Protein AF-A0A1Q7YS18-F1 (afdb_monomer_lite)

pLDDT: mean 85.33, std 11.26, range [36.31, 95.0]

Sequence (105 aa):
MPSLAHPETVEVNRSQLRQNQSRVFREARGSKVVAVKGRHPEDEKYVVDKKYFDELLRRLRAAIETLEITADARLFQQILKAGKTVDDDLRRGRLYSFEEAFGQE

Structure (mmCIF, N/CA/C/O backbone):
data_AF-A0A1Q7YS18-F1
#
_entry.id   AF-A0A1Q7YS18-F1
#
loop_
_atom_site.group_PDB
_atom_site.id
_atom_site.type_symbol
_atom_site.label_atom_id
_atom_site.label_alt_id
_atom_site.label_comp_id
_atom_site.label_asym_id
_atom_site.label_entity_id
_atom_site.label_seq_id
_atom_site.pdbx_PDB_ins_code
_atom_site.Cartn_x
_atom_site.Cartn_y
_atom_site.Cartn_z
_atom_site.occupancy
_atom_site.B_iso_or_equiv
_atom_site.auth_seq_id
_atom_site.auth_comp_id
_atom_site.auth_asym_id
_atom_site.auth_atom_id
_atom_site.pdbx_PDB_model_num
ATOM 1 N N . MET A 1 1 ? -13.039 -5.663 -6.647 1.00 36.31 1 MET A N 1
ATOM 2 C CA . MET A 1 1 ? -11.765 -5.386 -5.948 1.00 36.31 1 MET A CA 1
ATOM 3 C C . MET A 1 1 ? -10.637 -5.912 -6.822 1.00 36.31 1 MET A C 1
ATOM 5 O O . MET A 1 1 ? -10.677 -7.103 -7.111 1.00 36.31 1 MET A O 1
ATOM 9 N N . PRO A 1 2 ? -9.695 -5.088 -7.316 1.00 41.38 2 PRO A N 1
ATOM 10 C CA . PRO A 1 2 ? -8.554 -5.626 -8.038 1.00 41.38 2 PRO A CA 1
ATOM 11 C C . PRO A 1 2 ? -7.727 -6.445 -7.050 1.00 41.38 2 PRO A C 1
ATOM 13 O O . PRO A 1 2 ? -7.338 -5.952 -5.991 1.00 41.38 2 PRO A O 1
ATOM 16 N N . SER A 1 3 ? -7.562 -7.720 -7.382 1.00 42.72 3 SER A N 1
ATOM 17 C CA . SER A 1 3 ? -6.784 -8.690 -6.629 1.00 42.72 3 SER A CA 1
ATOM 18 C C . SER A 1 3 ? -5.379 -8.137 -6.381 1.00 42.72 3 SER A C 1
ATOM 20 O O . SER A 1 3 ? -4.632 -7.893 -7.323 1.00 42.72 3 SER A O 1
ATOM 22 N N . LEU A 1 4 ? -5.018 -7.954 -5.110 1.00 52.59 4 LEU A N 1
ATOM 23 C CA . LEU A 1 4 ? -3.641 -7.689 -4.679 1.00 52.59 4 LEU A CA 1
ATOM 24 C C . LEU A 1 4 ? -2.708 -8.881 -4.960 1.00 52.59 4 LEU A C 1
ATOM 26 O O . LEU A 1 4 ? -1.531 -8.800 -4.631 1.00 52.59 4 LEU A O 1
ATOM 30 N N . ALA A 1 5 ? -3.225 -9.995 -5.500 1.00 55.94 5 ALA A N 1
ATOM 31 C CA . ALA A 1 5 ? -2.564 -11.281 -5.373 1.00 55.94 5 ALA A CA 1
ATOM 32 C C . ALA A 1 5 ? -1.203 -11.315 -6.060 1.00 55.94 5 ALA A C 1
ATOM 34 O O . ALA A 1 5 ? -0.268 -11.771 -5.429 1.00 55.94 5 ALA A O 1
ATOM 35 N N . HIS A 1 6 ? -1.044 -10.831 -7.290 1.00 63.38 6 HIS A N 1
ATOM 36 C CA . HIS A 1 6 ? 0.261 -10.868 -7.955 1.00 63.38 6 HIS A CA 1
ATOM 37 C C . HIS A 1 6 ? 0.322 -9.744 -8.992 1.00 63.38 6 HIS A C 1
ATOM 39 O O . HIS A 1 6 ? -0.354 -9.852 -10.019 1.00 63.38 6 HIS A O 1
ATOM 45 N N . PRO A 1 7 ? 1.065 -8.645 -8.754 1.00 77.75 7 PRO A N 1
ATOM 46 C CA . PRO A 1 7 ? 1.296 -7.675 -9.812 1.00 77.75 7 PRO A CA 1
ATOM 47 C C . PRO A 1 7 ? 2.018 -8.361 -10.974 1.00 77.75 7 PRO A C 1
ATOM 49 O O . PRO A 1 7 ? 2.924 -9.174 -10.769 1.00 77.75 7 PRO A O 1
ATOM 52 N N . GLU A 1 8 ? 1.619 -8.032 -12.202 1.00 87.25 8 GLU A N 1
ATOM 53 C CA . GLU A 1 8 ? 2.304 -8.523 -13.395 1.00 87.25 8 GLU A CA 1
ATOM 54 C C . GLU A 1 8 ? 3.758 -8.047 -13.334 1.00 87.25 8 GLU A C 1
ATOM 56 O O . GLU A 1 8 ? 4.029 -6.843 -13.381 1.00 87.25 8 GLU A O 1
ATOM 61 N N . THR A 1 9 ? 4.674 -9.001 -13.163 1.00 90.25 9 THR A N 1
ATOM 62 C CA . THR A 1 9 ? 6.099 -8.725 -13.004 1.00 90.25 9 THR A CA 1
ATOM 63 C C . THR A 1 9 ? 6.838 -9.087 -14.280 1.00 90.25 9 THR A C 1
ATOM 65 O O . THR A 1 9 ? 6.759 -10.220 -14.751 1.00 90.25 9 THR A O 1
ATOM 68 N N . VAL A 1 10 ? 7.571 -8.124 -14.829 1.00 91.38 10 VAL A N 1
ATOM 69 C CA . VAL A 1 10 ? 8.454 -8.327 -15.978 1.00 91.38 10 VAL A CA 1
ATOM 70 C C . VAL A 1 10 ? 9.892 -8.305 -15.490 1.00 91.38 10 VAL A C 1
ATOM 72 O O . VAL A 1 10 ? 10.338 -7.337 -14.879 1.00 91.38 10 VAL A O 1
ATOM 75 N N . GLU A 1 11 ? 10.635 -9.367 -15.763 1.00 93.56 11 GLU A N 1
ATOM 76 C CA . GLU A 1 11 ? 12.037 -9.453 -15.372 1.00 93.56 11 GLU A CA 1
ATOM 77 C C . GLU A 1 11 ? 12.954 -8.891 -16.463 1.00 93.56 11 GLU A C 1
ATOM 79 O O . GLU A 1 11 ? 12.828 -9.220 -17.644 1.00 93.56 11 GLU A O 1
ATOM 84 N N . VAL A 1 12 ? 13.927 -8.075 -16.061 1.00 93.44 12 VAL A N 1
ATOM 85 C CA . VAL A 1 12 ? 14.982 -7.550 -16.935 1.00 93.44 12 VAL A CA 1
ATOM 86 C C . VAL A 1 12 ? 16.331 -7.610 -16.228 1.00 93.44 12 VAL A C 1
ATOM 88 O O . VAL A 1 12 ? 16.414 -7.526 -15.007 1.00 93.44 12 VAL A O 1
ATOM 91 N N . ASN A 1 13 ? 17.426 -7.706 -16.977 1.00 92.31 13 ASN A N 1
ATOM 92 C CA . ASN A 1 13 ? 18.768 -7.543 -16.413 1.00 92.31 13 ASN A CA 1
ATOM 93 C C . ASN A 1 13 ? 19.247 -6.078 -16.484 1.00 92.31 13 ASN A C 1
ATOM 95 O O . ASN A 1 13 ? 18.690 -5.238 -17.198 1.00 92.31 13 ASN A O 1
ATOM 99 N N . ARG A 1 14 ? 20.329 -5.762 -15.759 1.00 90.94 14 ARG A N 1
ATOM 100 C CA . ARG A 1 14 ? 20.910 -4.404 -15.714 1.00 90.94 14 ARG A CA 1
ATOM 101 C C . ARG A 1 14 ? 21.309 -3.873 -17.100 1.00 90.94 14 ARG A C 1
ATOM 103 O O . ARG A 1 14 ? 21.136 -2.684 -17.371 1.00 90.94 14 ARG A O 1
ATOM 110 N N . SER A 1 15 ? 21.805 -4.735 -17.989 1.00 91.44 15 SER A N 1
ATOM 111 C CA . SER A 1 15 ? 22.195 -4.349 -19.352 1.00 91.44 15 SER A CA 1
ATOM 112 C C . SER A 1 15 ? 20.982 -3.967 -20.204 1.00 91.44 15 SER A C 1
ATOM 114 O O . SER A 1 15 ? 21.012 -2.940 -20.879 1.00 91.44 15 SER A O 1
ATOM 116 N N . GLN A 1 16 ? 19.895 -4.739 -20.122 1.00 90.62 16 GLN A N 1
ATOM 117 C CA . GLN A 1 16 ? 18.632 -4.470 -20.811 1.00 90.62 16 GLN A CA 1
ATOM 118 C C . GLN A 1 16 ? 17.996 -3.167 -20.328 1.00 90.62 16 GLN A C 1
ATOM 120 O O . GLN A 1 16 ? 17.547 -2.374 -21.155 1.00 90.62 16 GLN A O 1
ATOM 125 N N . LEU A 1 17 ? 18.011 -2.912 -19.014 1.00 91.00 17 LEU A N 1
ATOM 126 C CA . LEU A 1 17 ? 17.548 -1.641 -18.458 1.00 91.00 17 LEU A CA 1
ATOM 127 C C . LEU A 1 17 ? 18.372 -0.464 -18.995 1.00 91.00 17 LEU A C 1
ATOM 129 O O . LEU A 1 17 ? 17.800 0.537 -19.419 1.00 91.00 17 LEU A O 1
ATOM 133 N N . ARG A 1 18 ? 19.707 -0.586 -19.015 1.00 89.75 18 ARG A N 1
ATOM 134 C CA . ARG A 1 18 ? 20.598 0.474 -19.512 1.00 89.75 18 ARG A CA 1
ATOM 135 C C . ARG A 1 18 ? 20.381 0.765 -20.998 1.00 89.75 18 ARG A C 1
ATOM 137 O O . ARG A 1 18 ? 20.409 1.923 -21.392 1.00 89.75 18 ARG A O 1
ATOM 144 N N . GLN A 1 19 ? 20.190 -0.269 -21.815 1.00 94.25 19 GLN A N 1
ATOM 145 C CA . GLN A 1 19 ? 20.041 -0.123 -23.266 1.00 94.25 19 GLN A CA 1
ATOM 146 C C . GLN A 1 19 ? 18.636 0.332 -23.685 1.00 94.25 19 GLN A C 1
ATOM 148 O O . GLN A 1 19 ? 18.507 1.047 -24.671 1.00 94.25 19 GLN A O 1
ATOM 153 N N . ASN A 1 20 ? 17.589 -0.050 -22.944 1.00 92.81 20 ASN A N 1
ATOM 154 C CA . ASN A 1 20 ? 16.189 0.152 -23.342 1.00 92.81 20 ASN A CA 1
ATOM 155 C C . ASN A 1 20 ? 15.362 0.909 -22.289 1.00 92.81 20 ASN A C 1
ATOM 157 O O . ASN A 1 20 ? 14.170 0.639 -22.118 1.00 92.81 20 ASN A O 1
ATOM 161 N N . GLN A 1 21 ? 15.976 1.861 -21.585 1.00 92.44 21 GLN A N 1
ATOM 162 C CA . GLN A 1 21 ? 15.401 2.511 -20.401 1.00 92.44 21 GLN A CA 1
ATOM 163 C C . GLN A 1 21 ? 13.980 3.058 -20.625 1.00 92.44 21 GLN A C 1
ATOM 165 O O . GLN A 1 21 ? 13.063 2.732 -19.874 1.00 92.44 21 GLN A O 1
ATOM 170 N N . SER A 1 22 ? 13.750 3.828 -21.693 1.00 93.56 22 SER A N 1
ATOM 171 C CA . SER A 1 22 ? 12.432 4.420 -21.975 1.00 93.56 22 SER A CA 1
ATOM 172 C C . SER A 1 22 ? 11.346 3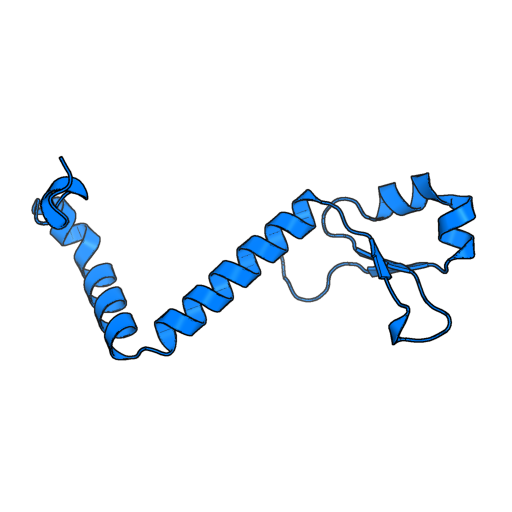.388 -22.287 1.00 93.56 22 SER A C 1
ATOM 174 O O . SER A 1 22 ? 10.158 3.676 -22.131 1.00 93.56 22 SER A O 1
ATOM 176 N N . ARG A 1 23 ? 11.718 2.204 -22.786 1.00 92.81 23 ARG A N 1
ATOM 177 C CA . ARG A 1 23 ? 10.777 1.097 -22.995 1.00 92.81 23 ARG A CA 1
ATOM 178 C C . ARG A 1 23 ? 10.441 0.450 -21.655 1.00 92.81 23 ARG A C 1
ATOM 180 O O . ARG A 1 23 ? 9.268 0.347 -21.324 1.00 92.81 23 ARG A O 1
ATOM 187 N N . VAL A 1 24 ? 11.462 0.137 -20.861 1.00 90.56 24 VAL A N 1
ATOM 188 C CA . VAL A 1 24 ? 11.303 -0.476 -19.536 1.00 90.56 24 VAL A CA 1
ATOM 189 C C . VAL A 1 24 ? 10.447 0.396 -18.606 1.00 90.56 24 VAL A C 1
ATOM 191 O O . VAL A 1 24 ? 9.538 -0.095 -17.948 1.00 90.56 24 VAL A O 1
ATOM 194 N N . PHE A 1 25 ? 10.650 1.715 -18.605 1.00 91.25 25 PHE A N 1
ATOM 195 C CA . PHE A 1 25 ? 9.829 2.628 -17.799 1.00 91.25 25 PHE A CA 1
ATOM 196 C C . PHE A 1 25 ? 8.389 2.770 -18.303 1.00 91.25 25 PHE A C 1
ATOM 198 O O . PHE A 1 25 ? 7.495 3.079 -17.520 1.00 91.25 25 PHE A O 1
ATOM 205 N N . ARG A 1 26 ? 8.138 2.556 -19.600 1.00 91.75 26 ARG A N 1
ATOM 206 C CA . ARG A 1 26 ? 6.766 2.490 -20.123 1.00 91.75 26 ARG A CA 1
ATOM 207 C C . ARG A 1 26 ? 6.067 1.200 -19.710 1.00 91.75 26 ARG A C 1
ATOM 209 O O . ARG A 1 26 ? 4.868 1.243 -19.460 1.00 91.75 26 ARG A O 1
ATOM 216 N N . GLU A 1 27 ? 6.802 0.095 -19.631 1.00 90.31 27 GLU A N 1
ATOM 217 C CA . GLU A 1 27 ? 6.283 -1.196 -19.169 1.00 90.31 27 GLU A CA 1
ATOM 218 C C . GLU A 1 27 ? 5.918 -1.164 -17.680 1.00 90.31 27 GLU A C 1
ATOM 220 O O . GLU A 1 27 ? 4.886 -1.710 -17.312 1.00 90.31 27 GLU A O 1
ATOM 225 N N . ALA A 1 28 ? 6.678 -0.445 -16.849 1.00 90.50 28 ALA A N 1
ATOM 226 C CA . ALA A 1 28 ? 6.408 -0.274 -15.416 1.00 90.50 28 ALA A CA 1
ATOM 227 C C . ALA A 1 28 ? 5.226 0.668 -15.079 1.00 90.50 28 ALA A C 1
ATOM 229 O O . ALA A 1 28 ? 5.102 1.113 -13.940 1.00 90.50 28 ALA A O 1
ATOM 230 N N . ARG A 1 29 ? 4.381 1.038 -16.052 1.00 90.69 29 ARG A N 1
ATOM 231 C CA . ARG A 1 29 ? 3.229 1.928 -15.823 1.00 90.69 29 ARG A CA 1
ATOM 232 C C . ARG A 1 29 ? 2.027 1.178 -15.254 1.00 90.69 29 ARG A C 1
ATOM 234 O O . ARG A 1 29 ? 1.792 0.010 -15.558 1.00 90.69 29 ARG A O 1
ATOM 241 N N . GLY A 1 30 ? 1.197 1.900 -14.501 1.00 89.56 30 GLY A N 1
ATOM 242 C CA . GLY A 1 30 ? 0.022 1.320 -13.853 1.00 89.56 30 GLY A CA 1
ATOM 243 C C . GLY A 1 30 ? 0.439 0.362 -12.739 1.00 89.56 30 GLY A C 1
ATOM 244 O O . GLY A 1 30 ? 1.301 0.698 -11.940 1.00 89.56 30 GLY A O 1
ATOM 245 N N . SER A 1 31 ? -0.162 -0.825 -12.686 1.00 85.94 31 SER A N 1
ATOM 246 C CA . SER A 1 31 ? 0.113 -1.831 -11.649 1.00 85.94 31 SER A CA 1
ATOM 247 C C . SER A 1 31 ? 1.196 -2.849 -12.029 1.00 85.94 31 SER A C 1
ATOM 249 O O . SER A 1 31 ? 1.324 -3.876 -11.362 1.00 85.94 31 SER A O 1
ATOM 251 N N . LYS A 1 32 ? 1.931 -2.616 -13.123 1.00 91.62 32 LYS A N 1
ATOM 252 C CA . LYS A 1 32 ? 3.010 -3.504 -13.566 1.00 91.62 32 LYS A CA 1
ATOM 253 C C . LYS A 1 32 ? 4.301 -3.192 -12.825 1.00 91.62 32 LYS A C 1
ATOM 255 O O . LYS A 1 32 ? 4.636 -2.030 -12.597 1.00 91.62 32 LYS A O 1
ATOM 260 N N . VAL A 1 33 ? 5.038 -4.240 -12.487 1.00 93.25 33 VAL A N 1
ATOM 261 C CA . VAL A 1 33 ? 6.313 -4.156 -11.776 1.00 93.25 33 VAL A CA 1
ATOM 262 C C . VAL A 1 33 ? 7.409 -4.662 -12.700 1.00 93.25 33 VAL A C 1
ATOM 264 O O . VAL A 1 33 ? 7.265 -5.707 -13.325 1.00 93.25 33 VAL A O 1
ATOM 267 N N . VAL A 1 34 ? 8.524 -3.947 -12.787 1.00 94.69 34 VAL A N 1
ATOM 268 C CA . VAL A 1 34 ? 9.715 -4.457 -13.469 1.00 94.69 34 VAL A CA 1
ATOM 269 C C . VAL A 1 34 ? 10.753 -4.859 -12.431 1.00 94.69 34 VAL A C 1
ATOM 271 O O . VAL A 1 34 ? 11.248 -4.006 -11.696 1.00 94.69 34 VAL A O 1
ATOM 274 N N . ALA A 1 35 ? 11.108 -6.141 -12.400 1.00 94.38 35 ALA A N 1
ATOM 275 C CA . ALA A 1 35 ? 12.179 -6.678 -11.571 1.00 94.38 35 ALA A CA 1
ATOM 276 C C . ALA A 1 35 ? 13.512 -6.610 -12.328 1.00 94.38 35 ALA A C 1
ATOM 278 O O . ALA A 1 35 ? 13.715 -7.268 -13.349 1.00 94.38 35 ALA A O 1
ATOM 279 N N . VAL A 1 36 ? 14.429 -5.780 -11.844 1.00 94.31 36 VAL A N 1
ATOM 280 C CA . VAL A 1 36 ? 15.779 -5.614 -12.376 1.00 94.31 36 VAL A CA 1
ATOM 281 C C . VAL A 1 36 ? 16.706 -6.570 -11.639 1.00 94.31 36 VAL A C 1
ATOM 283 O O . VAL A 1 36 ? 17.146 -6.287 -10.522 1.00 94.31 36 VAL A O 1
ATOM 286 N N . LYS A 1 37 ? 17.035 -7.686 -12.287 1.00 93.69 37 LYS A N 1
ATOM 287 C CA . LYS A 1 37 ? 17.875 -8.732 -11.708 1.00 93.69 37 LYS A CA 1
ATOM 288 C C . LYS A 1 37 ? 19.292 -8.241 -11.426 1.00 93.69 37 LYS A C 1
ATOM 290 O O . LYS A 1 37 ? 19.954 -7.621 -12.270 1.00 93.69 37 LYS A O 1
ATOM 295 N N . GLY A 1 38 ? 19.740 -8.548 -10.215 1.00 85.81 38 GLY A N 1
ATOM 296 C CA . GLY A 1 38 ? 21.108 -8.401 -9.747 1.00 85.81 38 GLY A CA 1
ATOM 297 C C . GLY A 1 38 ? 22.025 -9.535 -10.197 1.00 85.81 38 GLY A C 1
ATOM 298 O O . GLY A 1 38 ? 21.597 -10.466 -10.875 1.00 85.81 38 GLY A O 1
ATOM 299 N N . ARG A 1 39 ? 23.303 -9.463 -9.801 1.00 83.75 39 ARG A N 1
ATOM 300 C CA . ARG A 1 39 ? 24.174 -10.653 -9.829 1.00 83.75 39 ARG A CA 1
ATOM 301 C C . ARG A 1 39 ? 23.815 -11.611 -8.695 1.00 83.75 39 ARG A C 1
ATOM 303 O O . ARG A 1 39 ? 23.904 -12.819 -8.882 1.00 83.75 39 ARG A O 1
ATOM 310 N N . HIS A 1 40 ? 23.381 -11.053 -7.569 1.00 87.06 40 HIS A N 1
ATOM 311 C CA . HIS A 1 40 ? 22.875 -11.781 -6.418 1.00 87.06 40 HIS A CA 1
ATOM 312 C C . HIS A 1 40 ? 21.388 -11.461 -6.176 1.00 87.06 40 HIS A C 1
ATOM 314 O O . HIS A 1 40 ? 20.905 -10.435 -6.669 1.00 87.06 40 HIS A O 1
ATOM 320 N N . PRO A 1 41 ? 20.639 -12.316 -5.460 1.00 79.56 41 PRO A N 1
ATOM 321 C CA . PRO A 1 41 ? 19.233 -12.058 -5.143 1.00 79.56 41 PRO A CA 1
ATOM 322 C C .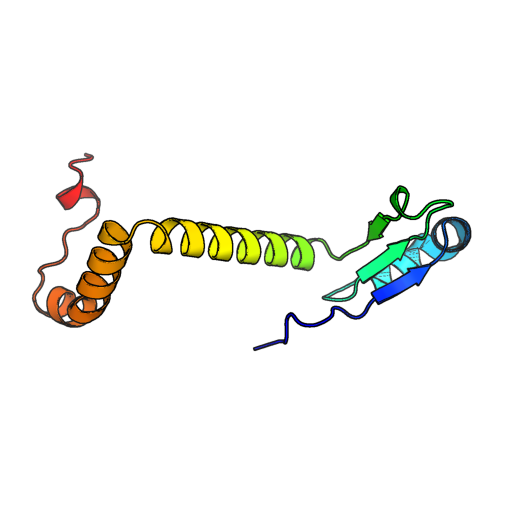 PRO A 1 41 ? 19.010 -10.747 -4.373 1.00 79.56 41 PRO A C 1
ATOM 324 O O . PRO A 1 41 ? 18.091 -10.001 -4.689 1.00 79.56 41 PRO A O 1
ATOM 327 N N . GLU A 1 42 ? 19.888 -10.408 -3.428 1.00 83.56 42 GLU A N 1
ATOM 328 C CA . GLU A 1 42 ? 19.829 -9.169 -2.634 1.00 83.56 42 GLU A CA 1
ATOM 329 C C . GLU A 1 42 ? 20.059 -7.885 -3.449 1.00 83.56 42 GLU A C 1
ATOM 331 O O . GLU A 1 42 ? 19.763 -6.779 -3.001 1.00 83.56 42 GLU A O 1
ATOM 336 N N . ASP A 1 43 ? 20.585 -8.033 -4.662 1.00 86.94 43 ASP A 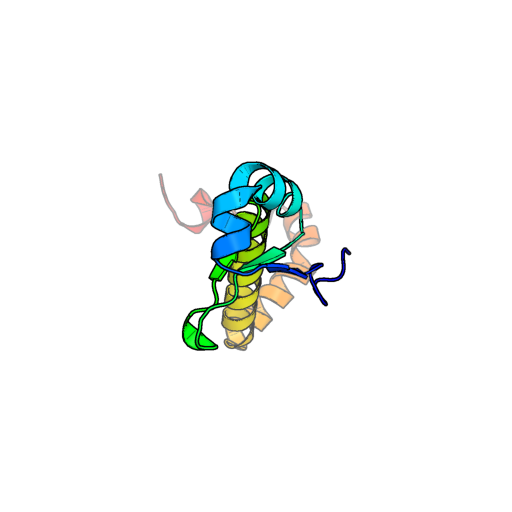N 1
ATOM 337 C CA . ASP A 1 43 ? 20.885 -6.952 -5.596 1.00 86.94 43 ASP A CA 1
ATOM 338 C C . ASP A 1 43 ? 19.706 -6.627 -6.535 1.00 86.94 43 ASP A C 1
ATOM 340 O O . ASP A 1 43 ? 19.839 -5.763 -7.421 1.00 86.94 43 ASP A O 1
ATOM 344 N N . GLU A 1 44 ? 18.597 -7.362 -6.406 1.00 91.25 44 GLU A N 1
ATOM 345 C CA . GLU A 1 44 ? 17.373 -7.158 -7.171 1.00 91.25 44 GLU A CA 1
ATOM 346 C C . GLU A 1 44 ? 16.718 -5.822 -6.805 1.00 91.25 44 GLU A C 1
ATOM 348 O O . GLU A 1 44 ? 16.615 -5.432 -5.642 1.00 91.25 44 GLU A O 1
ATOM 353 N N . LYS A 1 45 ? 16.279 -5.086 -7.828 1.00 92.88 45 LYS A N 1
ATOM 354 C CA . LYS A 1 45 ? 15.573 -3.813 -7.655 1.00 92.88 45 LYS A CA 1
ATOM 355 C C . LYS A 1 45 ? 14.272 -3.829 -8.424 1.00 92.88 45 LYS A C 1
ATOM 357 O O . LYS A 1 45 ? 14.209 -4.393 -9.508 1.00 92.88 45 LYS A O 1
ATOM 362 N N . TYR A 1 46 ? 13.273 -3.119 -7.921 1.00 93.38 46 TYR A N 1
ATOM 363 C CA . TYR A 1 46 ? 11.980 -3.004 -8.582 1.00 93.38 46 TYR A CA 1
ATOM 364 C C . TYR A 1 46 ? 11.770 -1.595 -9.125 1.00 93.38 46 TYR A C 1
ATOM 366 O O . TYR A 1 46 ? 12.046 -0.604 -8.448 1.00 93.38 46 TYR A O 1
ATOM 374 N N . VAL A 1 47 ? 11.279 -1.508 -10.358 1.00 93.69 47 VAL A N 1
ATOM 375 C CA . VAL A 1 47 ? 10.804 -0.267 -10.970 1.00 93.69 47 VAL A CA 1
ATOM 376 C C . VAL A 1 47 ? 9.291 -0.349 -11.083 1.00 93.69 47 VAL A C 1
ATOM 378 O O . VAL A 1 47 ? 8.750 -1.332 -11.589 1.00 93.69 47 VAL A O 1
ATOM 381 N N . VAL A 1 48 ? 8.619 0.691 -10.606 1.00 94.50 48 VAL A N 1
ATOM 382 C CA . VAL A 1 48 ? 7.160 0.772 -10.525 1.00 94.50 48 VAL A CA 1
ATOM 383 C C . VAL A 1 48 ? 6.691 2.184 -10.844 1.00 94.50 48 VAL A C 1
ATOM 385 O O . VAL A 1 48 ? 7.445 3.150 -10.696 1.00 94.50 48 VAL A O 1
ATOM 388 N N . ASP A 1 49 ? 5.431 2.315 -11.248 1.00 94.44 49 ASP A N 1
ATOM 389 C CA . ASP A 1 49 ? 4.779 3.614 -11.345 1.00 94.44 49 ASP A CA 1
ATOM 390 C C . ASP A 1 49 ? 4.659 4.260 -9.959 1.00 94.44 49 ASP A C 1
ATOM 392 O O . ASP A 1 49 ? 4.258 3.621 -8.982 1.00 94.44 49 ASP A O 1
ATOM 396 N N . LYS A 1 50 ? 4.978 5.555 -9.872 1.00 93.88 50 LYS A N 1
ATOM 397 C CA . LYS A 1 50 ? 4.935 6.291 -8.605 1.00 93.88 50 LYS A CA 1
ATOM 398 C C . LYS A 1 50 ? 3.536 6.296 -7.986 1.00 93.88 50 LYS A C 1
ATOM 400 O O . LYS A 1 50 ? 3.410 6.066 -6.790 1.00 93.88 50 LYS A O 1
ATOM 405 N N . LYS A 1 51 ? 2.484 6.542 -8.775 1.00 93.62 51 LYS A N 1
ATOM 406 C CA . LYS A 1 51 ? 1.113 6.616 -8.242 1.00 93.62 51 LYS A CA 1
ATOM 407 C C . LYS A 1 51 ? 0.672 5.266 -7.691 1.00 93.62 51 LYS A C 1
ATOM 409 O O . LYS A 1 51 ? 0.020 5.216 -6.653 1.00 93.62 51 LYS A O 1
ATOM 414 N N . TYR A 1 52 ? 1.052 4.189 -8.375 1.00 91.81 52 TYR A N 1
ATOM 415 C CA . TYR A 1 52 ? 0.805 2.831 -7.905 1.00 91.81 52 TYR A CA 1
ATOM 416 C C . TYR A 1 52 ? 1.548 2.538 -6.597 1.00 91.81 52 TYR A C 1
ATOM 418 O O . TYR A 1 52 ? 0.951 2.022 -5.655 1.00 91.81 52 TYR A O 1
ATOM 426 N N . PHE A 1 53 ? 2.821 2.926 -6.503 1.00 93.25 53 PHE A N 1
ATOM 427 C CA . PHE A 1 53 ? 3.602 2.770 -5.277 1.00 93.25 53 PHE A CA 1
ATOM 428 C C . PHE A 1 53 ? 3.014 3.555 -4.098 1.00 93.25 53 PHE A C 1
ATOM 430 O O . PHE A 1 53 ? 2.845 3.003 -3.011 1.00 93.25 53 PHE A O 1
ATOM 437 N N . ASP A 1 54 ? 2.632 4.813 -4.321 1.00 95.00 54 ASP A N 1
ATOM 438 C CA . ASP A 1 54 ? 2.008 5.660 -3.301 1.00 95.00 54 ASP A CA 1
ATOM 439 C C . ASP A 1 54 ? 0.676 5.054 -2.814 1.00 95.00 54 ASP A C 1
ATOM 441 O O . ASP A 1 54 ? 0.366 5.066 -1.620 1.00 95.00 54 ASP A O 1
ATOM 445 N N . GLU A 1 55 ? -0.106 4.464 -3.723 1.00 93.00 55 GLU A N 1
ATOM 446 C CA . GLU A 1 55 ? -1.329 3.746 -3.372 1.00 93.00 55 GLU A CA 1
ATOM 447 C C . GLU A 1 55 ? -1.057 2.475 -2.554 1.00 93.00 55 GLU A C 1
ATOM 449 O O . GLU A 1 55 ? -1.762 2.233 -1.568 1.00 93.00 55 GLU A O 1
ATOM 454 N N . LEU A 1 56 ? -0.046 1.681 -2.920 1.00 90.81 56 LEU A N 1
ATOM 455 C CA . LEU A 1 56 ? 0.362 0.506 -2.146 1.00 90.81 56 LEU A CA 1
ATOM 456 C C . LEU A 1 56 ? 0.786 0.895 -0.729 1.00 90.81 56 LEU A C 1
ATOM 458 O O . LEU A 1 56 ? 0.321 0.282 0.230 1.00 90.81 56 LEU A O 1
ATOM 462 N N . LEU A 1 57 ? 1.605 1.941 -0.585 1.00 93.50 57 LEU A N 1
ATOM 463 C CA . LEU A 1 57 ? 2.025 2.442 0.724 1.00 93.50 57 LEU A CA 1
ATOM 464 C C . LEU A 1 57 ? 0.838 2.897 1.571 1.00 93.50 57 LEU A C 1
ATOM 466 O O . LEU A 1 57 ? 0.770 2.571 2.754 1.00 93.50 57 LEU A O 1
ATOM 470 N N . ARG A 1 58 ? -0.119 3.618 0.977 1.00 93.88 58 ARG A N 1
ATOM 471 C CA . ARG A 1 58 ? -1.338 4.040 1.679 1.00 93.88 58 ARG A CA 1
ATOM 472 C C . ARG A 1 58 ? -2.147 2.840 2.170 1.00 93.88 58 ARG A C 1
ATOM 474 O O . ARG A 1 58 ? -2.596 2.841 3.311 1.00 93.88 58 ARG A O 1
ATOM 481 N N . ARG A 1 59 ? -2.325 1.816 1.329 1.00 90.06 59 ARG A N 1
ATOM 482 C CA . ARG A 1 59 ? -3.050 0.591 1.705 1.00 90.06 59 ARG A CA 1
ATOM 483 C C . ARG A 1 59 ? -2.323 -0.186 2.802 1.00 90.06 59 ARG A C 1
ATOM 485 O O . ARG A 1 59 ? -2.978 -0.660 3.722 1.00 90.06 59 ARG A O 1
ATOM 492 N N . LEU A 1 60 ? -0.994 -0.285 2.727 1.00 91.31 60 LEU A N 1
ATOM 493 C CA . LEU A 1 60 ? -0.182 -0.942 3.753 1.00 91.31 60 LEU A CA 1
ATOM 494 C C . LEU A 1 60 ? -0.298 -0.225 5.102 1.00 91.31 60 LEU A C 1
ATOM 496 O O . LEU A 1 60 ? -0.511 -0.884 6.112 1.00 91.31 60 LEU A O 1
ATOM 500 N N . ARG A 1 61 ? -0.215 1.111 5.117 1.00 92.19 61 ARG A N 1
ATOM 501 C CA . ARG A 1 61 ? -0.404 1.909 6.340 1.00 92.19 61 ARG A CA 1
ATOM 502 C C . ARG A 1 61 ? -1.784 1.689 6.946 1.00 92.19 61 ARG A C 1
ATOM 504 O O . ARG A 1 61 ? -1.863 1.318 8.105 1.00 92.19 61 ARG A O 1
ATOM 511 N N . ALA A 1 62 ? -2.841 1.785 6.139 1.00 90.38 62 ALA A N 1
ATOM 512 C CA . ALA A 1 62 ? -4.201 1.526 6.606 1.00 90.38 62 ALA A CA 1
ATOM 513 C C . ALA A 1 62 ? -4.371 0.100 7.168 1.00 90.38 62 ALA A C 1
ATOM 515 O O . ALA A 1 62 ? -5.078 -0.102 8.153 1.00 90.38 62 ALA A O 1
ATOM 516 N N . ALA A 1 63 ? -3.716 -0.898 6.563 1.00 87.00 63 ALA A N 1
ATOM 517 C CA . ALA A 1 63 ? -3.731 -2.268 7.068 1.00 87.00 63 ALA A CA 1
ATOM 518 C C . ALA A 1 63 ? -3.000 -2.395 8.414 1.00 87.00 63 ALA A C 1
ATOM 520 O O . ALA A 1 63 ? -3.532 -3.029 9.319 1.00 87.00 63 ALA A O 1
ATOM 521 N N . ILE A 1 64 ? -1.825 -1.774 8.563 1.00 89.56 64 ILE A N 1
ATOM 522 C CA . ILE A 1 64 ? -1.076 -1.741 9.829 1.00 89.56 64 ILE A CA 1
ATOM 523 C C . ILE A 1 64 ? -1.892 -1.033 10.913 1.00 89.56 64 ILE A C 1
ATOM 525 O O . ILE A 1 64 ? -2.097 -1.613 11.969 1.00 89.56 64 ILE A O 1
ATOM 529 N N . GLU A 1 65 ? -2.433 0.152 10.629 1.00 87.56 65 GLU A N 1
ATOM 530 C CA . GLU A 1 65 ? -3.290 0.907 11.554 1.00 87.56 65 GLU A CA 1
ATOM 531 C C . GLU A 1 65 ? -4.502 0.074 11.992 1.00 87.56 65 GLU A C 1
ATOM 533 O O . GLU A 1 65 ? -4.842 0.015 13.171 1.00 87.56 65 GLU A O 1
ATOM 538 N N . THR A 1 66 ? -5.133 -0.638 11.052 1.00 85.69 66 THR A N 1
ATOM 539 C CA . THR A 1 66 ? -6.236 -1.554 11.371 1.00 85.69 66 THR A CA 1
ATOM 540 C C . THR A 1 66 ? -5.768 -2.676 12.295 1.00 85.69 66 THR A C 1
ATOM 542 O O . THR A 1 66 ? -6.451 -2.977 13.271 1.00 85.69 66 THR A O 1
ATOM 545 N N . LEU A 1 67 ? -4.610 -3.285 12.018 1.00 81.88 67 LEU A N 1
ATOM 546 C CA . LEU A 1 67 ? -4.045 -4.341 12.858 1.00 81.88 67 LEU A CA 1
ATOM 547 C C . LEU A 1 67 ? -3.724 -3.830 14.267 1.00 81.88 67 LEU A C 1
ATOM 549 O O . LEU A 1 67 ? -4.093 -4.487 15.237 1.00 81.88 67 LEU A O 1
ATOM 553 N N . GLU A 1 68 ? -3.119 -2.651 14.389 1.00 86.75 68 GLU A N 1
ATOM 554 C CA . GLU A 1 68 ? -2.819 -1.999 15.668 1.00 86.75 68 GLU A CA 1
ATOM 555 C C . GLU A 1 68 ? -4.094 -1.720 16.472 1.00 86.75 68 GLU A C 1
ATOM 557 O O . GLU A 1 68 ? -4.175 -2.087 17.644 1.00 86.75 68 GLU A O 1
ATOM 562 N N . ILE A 1 69 ? -5.130 -1.168 15.831 1.00 81.00 69 ILE A N 1
ATOM 563 C CA . ILE A 1 69 ? -6.439 -0.952 16.460 1.00 81.00 69 ILE A CA 1
ATOM 564 C C . ILE A 1 69 ? -7.051 -2.281 16.913 1.00 81.00 69 ILE A C 1
ATOM 566 O O . ILE A 1 69 ? -7.583 -2.364 18.017 1.00 81.00 69 ILE A O 1
ATOM 570 N N . THR A 1 70 ? -6.995 -3.326 16.081 1.00 77.62 70 THR A N 1
ATOM 571 C CA . THR A 1 70 ? -7.561 -4.641 16.429 1.00 77.62 70 THR A CA 1
ATOM 572 C C . THR A 1 70 ? -6.781 -5.362 17.526 1.00 77.62 70 THR A C 1
ATOM 574 O O . THR A 1 70 ? -7.366 -6.172 18.244 1.00 77.62 70 THR A O 1
ATOM 577 N N . ALA A 1 71 ? -5.482 -5.079 17.669 1.00 81.81 71 ALA A N 1
ATOM 578 C CA . ALA A 1 71 ? -4.646 -5.647 18.720 1.00 81.81 71 ALA A CA 1
ATOM 579 C C . ALA A 1 71 ? -5.024 -5.100 20.108 1.00 81.81 71 ALA A C 1
ATOM 581 O O . ALA A 1 71 ? -4.936 -5.830 21.097 1.00 81.81 71 ALA A O 1
ATOM 582 N N . ASP A 1 72 ? -5.516 -3.859 20.192 1.00 87.25 72 ASP A N 1
ATOM 583 C CA . ASP A 1 72 ? -6.160 -3.337 21.399 1.00 87.25 72 ASP A CA 1
ATOM 584 C C . ASP A 1 72 ? -7.639 -3.755 21.438 1.00 87.25 72 ASP A C 1
ATOM 586 O O . ASP A 1 72 ? -8.537 -3.096 20.906 1.00 87.25 72 ASP A O 1
ATOM 590 N N . ALA A 1 73 ? -7.912 -4.865 22.127 1.00 80.69 73 ALA A N 1
ATOM 591 C CA . ALA A 1 73 ? -9.260 -5.412 22.254 1.00 80.69 73 ALA A CA 1
ATOM 592 C C . ALA A 1 73 ? -10.275 -4.420 22.858 1.00 80.69 73 ALA A C 1
ATOM 594 O O . ALA A 1 73 ? -11.463 -4.487 22.530 1.00 80.69 73 ALA A O 1
ATOM 595 N N . ARG A 1 74 ? -9.844 -3.497 23.731 1.00 85.69 74 ARG A N 1
ATOM 596 C CA . ARG A 1 74 ? -10.737 -2.508 24.351 1.00 85.69 74 ARG A CA 1
ATOM 597 C C . ARG A 1 74 ? -11.108 -1.425 23.344 1.00 85.69 74 ARG A C 1
ATOM 599 O O . ARG A 1 74 ? -12.299 -1.145 23.185 1.00 85.69 74 ARG A O 1
ATOM 606 N N . LEU A 1 75 ? -10.118 -0.852 22.663 1.00 81.19 75 LEU A N 1
ATOM 607 C CA . LEU A 1 75 ? -10.330 0.163 21.630 1.00 81.19 75 LEU A CA 1
ATOM 608 C C . LEU A 1 75 ? -11.161 -0.396 20.469 1.00 81.19 75 LEU A C 1
ATOM 610 O O . LEU A 1 75 ? -12.136 0.225 20.045 1.00 81.19 75 LEU A O 1
ATOM 614 N N . PHE A 1 76 ? -10.846 -1.608 20.010 1.00 81.75 76 PHE A N 1
ATOM 615 C CA . PHE A 1 76 ? -11.577 -2.261 18.928 1.00 81.75 76 PHE A CA 1
ATOM 616 C C . PHE A 1 76 ? -13.068 -2.437 19.250 1.00 81.75 76 PHE A C 1
ATOM 618 O O . PHE A 1 76 ? -13.931 -2.096 18.439 1.00 81.75 76 PHE A O 1
ATOM 625 N N . GLN A 1 77 ? -13.400 -2.901 20.461 1.00 84.88 77 GLN A N 1
ATOM 626 C CA . GLN A 1 77 ? -14.797 -3.033 20.887 1.00 84.88 77 GLN A CA 1
ATOM 627 C C . GLN A 1 77 ? -15.507 -1.679 21.014 1.00 84.88 77 GLN A C 1
ATOM 629 O O . GLN A 1 77 ? -16.688 -1.578 20.675 1.00 84.88 77 GLN A O 1
ATOM 634 N N . GLN A 1 78 ? -14.808 -0.632 21.463 1.00 85.38 78 GLN A N 1
ATOM 635 C CA . GLN A 1 78 ? -15.362 0.725 21.507 1.00 85.38 78 GLN A CA 1
ATOM 636 C C . GLN A 1 78 ? -15.695 1.245 20.104 1.00 85.38 78 GLN A C 1
ATOM 638 O O . GLN A 1 78 ? -16.803 1.739 19.898 1.00 85.38 78 GLN A O 1
ATOM 643 N N . ILE A 1 79 ? -14.796 1.061 19.134 1.00 84.31 79 ILE A N 1
ATOM 644 C CA . ILE A 1 79 ? -15.013 1.458 17.735 1.00 84.31 79 ILE A CA 1
ATOM 645 C C . ILE A 1 79 ? -16.171 0.671 17.117 1.00 84.31 79 ILE A C 1
ATOM 647 O O . ILE A 1 79 ? -17.055 1.268 16.505 1.00 84.31 79 ILE A O 1
ATOM 651 N N . LEU A 1 80 ? -16.230 -0.651 17.315 1.00 85.56 80 LEU A N 1
ATOM 652 C CA . LEU A 1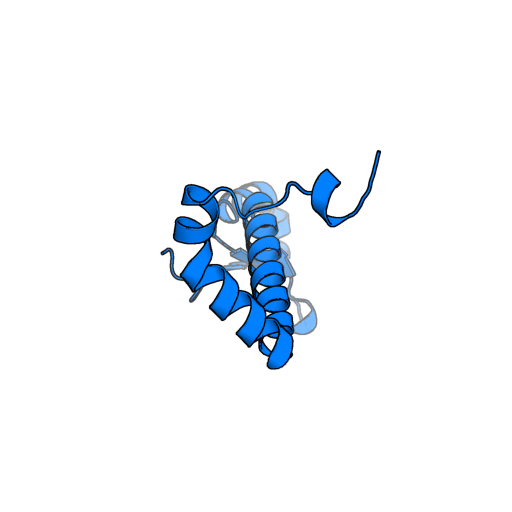 80 ? -17.345 -1.469 16.824 1.00 85.56 80 LEU A CA 1
ATOM 653 C C . LEU A 1 80 ? -18.687 -1.039 17.421 1.00 85.56 80 LEU A C 1
ATOM 655 O O . LEU A 1 80 ? -19.703 -1.041 16.725 1.00 85.56 80 LEU A O 1
ATOM 659 N N . LYS A 1 81 ? -18.709 -0.696 18.712 1.00 85.50 81 LYS A N 1
ATOM 660 C CA . LYS A 1 81 ? -19.920 -0.219 19.380 1.00 85.50 81 LYS A CA 1
ATOM 661 C C . LYS A 1 81 ? -20.355 1.136 18.828 1.00 85.50 81 LYS A C 1
ATOM 663 O O . LYS A 1 81 ? -21.528 1.269 18.500 1.00 85.50 81 LYS A O 1
ATOM 668 N N 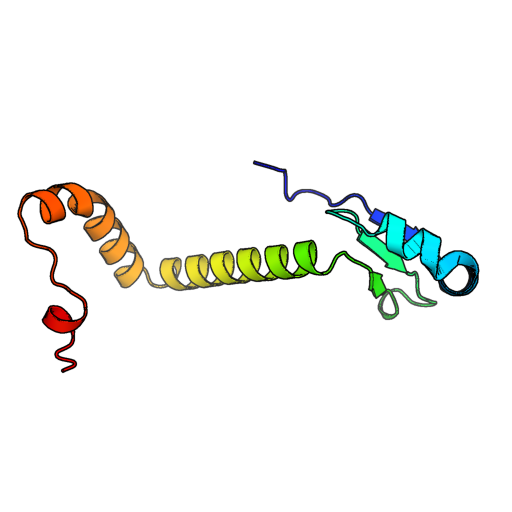. ALA A 1 82 ? -19.424 2.082 18.686 1.00 84.12 82 ALA A N 1
ATOM 669 C CA . ALA A 1 82 ? -19.696 3.388 18.093 1.00 84.12 82 ALA A CA 1
ATOM 670 C C . ALA A 1 82 ? -20.228 3.233 16.662 1.00 84.12 82 ALA A C 1
ATOM 672 O O . ALA A 1 82 ? -21.304 3.731 16.360 1.00 84.12 82 ALA A O 1
ATOM 673 N N . GLY A 1 83 ? -19.553 2.436 15.825 1.00 85.62 83 GLY A N 1
ATOM 674 C CA . GLY A 1 83 ? -19.948 2.140 14.443 1.00 85.62 83 GLY A CA 1
ATOM 675 C C . GLY A 1 83 ? -21.389 1.641 14.294 1.00 85.62 83 GLY A C 1
ATOM 676 O O . GLY A 1 83 ? -22.079 2.019 13.354 1.00 85.62 83 GLY A O 1
ATOM 677 N N . LYS A 1 84 ? -21.872 0.826 15.240 1.00 88.50 84 LYS A N 1
ATOM 678 C CA . LYS A 1 84 ? -23.252 0.311 15.236 1.00 88.50 84 LYS A CA 1
ATOM 679 C C . LYS A 1 84 ? -24.308 1.373 15.539 1.00 88.50 84 LYS A C 1
ATOM 681 O O . LYS A 1 84 ? -25.463 1.167 15.176 1.00 88.50 84 LYS A O 1
ATOM 686 N N . THR A 1 85 ? -23.947 2.448 16.238 1.00 88.12 85 THR A N 1
ATOM 687 C CA . THR A 1 85 ? -24.896 3.478 16.681 1.00 88.12 85 THR A CA 1
ATOM 688 C C . THR A 1 85 ? -24.717 4.820 15.979 1.00 88.12 85 THR A C 1
ATOM 690 O O . THR A 1 85 ? -25.612 5.647 16.110 1.00 88.12 85 THR A O 1
ATOM 693 N N . VAL A 1 86 ? -23.660 5.018 15.171 1.00 85.69 86 VAL A N 1
ATOM 694 C CA . VAL A 1 86 ? -23.358 6.296 14.487 1.00 85.69 86 VAL A CA 1
ATOM 695 C C . VAL A 1 86 ? -24.577 6.899 13.790 1.00 85.69 86 VAL A C 1
ATOM 697 O O . VAL A 1 86 ? -24.874 8.070 14.003 1.00 85.69 86 VAL A O 1
ATOM 700 N N . ASP A 1 87 ? -25.311 6.123 12.991 1.00 85.06 87 ASP A N 1
ATOM 701 C CA . ASP A 1 87 ? -26.451 6.656 12.231 1.00 85.06 87 ASP A CA 1
ATOM 702 C C . ASP A 1 87 ? -27.616 7.104 13.128 1.00 85.06 87 ASP A C 1
ATOM 704 O O . ASP A 1 87 ? -28.322 8.065 12.812 1.00 85.06 87 ASP A O 1
ATOM 708 N N . ASP A 1 88 ? -27.851 6.393 14.234 1.00 86.38 88 ASP A N 1
ATOM 709 C CA . ASP A 1 88 ? -28.899 6.730 15.204 1.00 86.38 88 ASP A CA 1
ATOM 710 C C . ASP A 1 88 ? -28.469 7.917 16.076 1.00 86.38 88 ASP A C 1
ATOM 712 O O . ASP A 1 88 ? -29.262 8.827 16.315 1.00 86.38 88 ASP A O 1
ATOM 716 N N . ASP A 1 89 ? -27.199 7.966 16.480 1.00 85.25 89 ASP A N 1
ATOM 717 C CA . ASP A 1 89 ? -26.620 9.069 17.247 1.00 85.25 89 ASP A CA 1
ATOM 718 C C . ASP A 1 89 ? -26.568 10.365 16.423 1.00 85.25 89 ASP A C 1
ATOM 720 O O . ASP A 1 89 ? -26.892 11.432 16.951 1.00 85.25 89 ASP A O 1
ATOM 724 N N . LEU A 1 90 ? -26.280 10.279 15.117 1.00 85.12 90 LEU A N 1
ATOM 725 C CA . LEU A 1 90 ? -26.357 11.408 14.185 1.00 85.12 90 LEU A CA 1
ATOM 726 C C . LEU A 1 90 ? -27.789 11.946 14.088 1.00 85.12 90 LEU A C 1
ATOM 728 O O . LEU A 1 90 ? -28.015 13.143 14.258 1.00 85.12 90 LEU A O 1
ATOM 732 N N . ARG A 1 91 ? -28.778 11.068 13.868 1.00 85.88 91 ARG A N 1
ATOM 733 C CA . ARG A 1 91 ? -30.196 11.468 13.788 1.00 85.88 91 ARG A CA 1
ATOM 734 C C . ARG A 1 91 ? -30.714 12.092 15.080 1.00 85.88 91 ARG A C 1
ATOM 736 O O . ARG A 1 91 ? -31.608 12.931 15.035 1.00 85.88 91 ARG A O 1
ATOM 743 N N . ARG A 1 92 ? -30.173 11.678 16.225 1.00 88.81 92 ARG A N 1
ATOM 744 C CA . ARG A 1 92 ? -30.546 12.186 17.552 1.00 88.81 92 ARG A CA 1
ATOM 745 C C . ARG A 1 92 ? -29.741 13.413 17.985 1.00 88.81 92 ARG A C 1
ATOM 747 O O . ARG A 1 92 ? -29.966 13.881 19.098 1.00 88.81 92 ARG A O 1
ATOM 754 N N . GLY A 1 93 ? -28.817 13.908 17.156 1.00 84.75 93 GLY A N 1
ATOM 755 C CA . GLY A 1 93 ? -27.969 15.059 17.478 1.00 84.75 93 GLY A CA 1
ATOM 756 C C . GLY A 1 93 ? -27.029 14.815 18.663 1.00 84.75 93 GLY A C 1
ATOM 757 O O . GLY A 1 93 ? -26.753 15.733 19.422 1.00 84.75 93 GLY A O 1
ATOM 758 N N . ARG A 1 94 ? -26.588 13.567 18.872 1.00 84.00 94 ARG A N 1
ATOM 759 C CA . ARG A 1 94 ? -25.724 13.161 20.000 1.00 84.00 94 ARG A CA 1
ATOM 760 C C . ARG A 1 94 ? -24.235 13.131 19.654 1.00 84.00 94 ARG A C 1
ATOM 762 O O . ARG A 1 94 ? -23.428 12.726 20.487 1.00 84.00 94 ARG A O 1
ATOM 769 N N . LEU A 1 95 ? -23.881 13.490 18.423 1.00 85.12 95 LEU A N 1
ATOM 770 C CA . LEU A 1 95 ? -22.496 13.585 17.980 1.00 85.12 95 LEU A CA 1
ATOM 771 C C . LEU A 1 95 ? -22.005 15.008 18.215 1.00 85.12 95 LEU A C 1
ATOM 773 O O . LEU A 1 95 ? -22.583 15.950 17.680 1.00 85.12 95 LEU A O 1
ATOM 777 N N . TYR A 1 96 ? -20.947 15.128 19.006 1.00 84.56 96 TYR A N 1
ATOM 778 C CA . TYR A 1 96 ? -20.253 16.388 19.217 1.00 84.56 96 TYR A CA 1
ATOM 779 C C . TYR A 1 96 ? -19.343 16.695 18.029 1.00 84.56 96 TYR A C 1
ATOM 781 O O . TYR A 1 96 ? -18.768 15.780 17.426 1.00 84.56 96 TYR A O 1
ATOM 789 N N . SER A 1 97 ? -19.195 17.978 17.705 1.00 82.94 97 SER A N 1
ATOM 790 C CA . SER A 1 97 ? -18.137 18.436 16.810 1.00 82.94 97 SER A CA 1
ATOM 791 C C . SER A 1 97 ? -16.760 18.174 17.427 1.00 82.94 97 SER A C 1
ATOM 793 O O . SER A 1 97 ? -16.620 17.860 18.615 1.00 82.94 97 SER A O 1
ATOM 795 N N . PHE A 1 98 ? -15.717 18.288 16.607 1.00 80.00 98 PHE A N 1
ATOM 796 C CA . PHE A 1 98 ? -14.351 18.146 17.096 1.00 80.00 98 PHE A CA 1
ATOM 7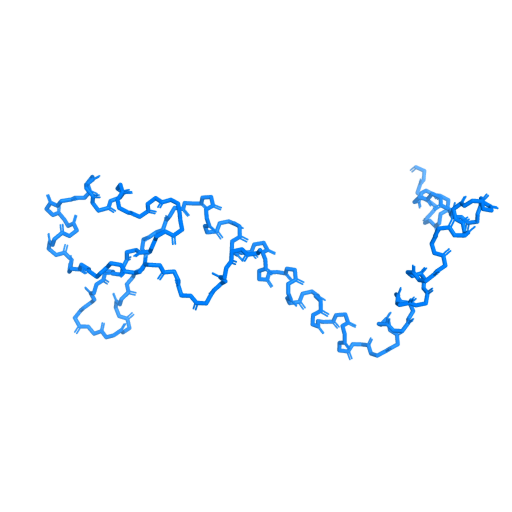97 C C . PHE A 1 98 ? -14.041 19.195 18.176 1.00 80.00 98 PHE A C 1
ATOM 799 O O . PHE A 1 98 ? -13.498 18.867 19.229 1.00 80.00 98 PHE A O 1
ATOM 806 N N . GLU A 1 99 ? -14.455 20.438 17.940 1.00 86.88 99 GLU A N 1
ATOM 807 C CA . GLU A 1 99 ? -14.293 21.561 18.862 1.00 86.88 99 GLU A CA 1
ATOM 808 C C . GLU A 1 99 ? -15.055 21.318 20.172 1.00 86.88 99 GLU A C 1
ATOM 810 O O . GLU A 1 99 ? -14.496 21.495 21.252 1.00 86.88 99 GLU A O 1
ATOM 815 N N . GLU A 1 100 ? -16.294 20.823 20.097 1.00 84.62 100 GLU A N 1
ATOM 816 C CA . GLU A 1 100 ? -17.122 20.513 21.271 1.00 84.62 100 GLU A CA 1
ATOM 817 C C . GLU A 1 100 ? -16.544 19.378 22.133 1.00 84.62 100 GLU A C 1
ATOM 819 O O . GLU A 1 100 ? -16.668 19.404 23.358 1.00 84.62 100 GLU A O 1
ATOM 824 N N . ALA A 1 101 ? -15.908 18.379 21.515 1.00 80.69 101 ALA A N 1
ATOM 825 C CA . ALA A 1 101 ? -15.359 17.224 22.224 1.00 80.69 101 ALA A CA 1
ATOM 826 C C . ALA A 1 101 ? -13.970 17.481 22.837 1.00 80.69 101 ALA A C 1
ATOM 828 O O . ALA A 1 101 ? -13.643 16.895 23.872 1.00 80.69 101 ALA A O 1
ATOM 829 N N . PHE A 1 102 ? -13.150 18.325 22.200 1.00 82.25 102 PHE A N 1
ATOM 830 C CA . PHE A 1 102 ? -11.745 18.534 22.576 1.00 82.25 102 PHE A CA 1
ATOM 831 C C . PHE A 1 102 ? -11.418 19.950 23.064 1.00 82.25 102 PHE A C 1
ATOM 833 O O . PHE A 1 102 ? -10.287 20.186 23.487 1.00 82.25 102 PHE A O 1
ATOM 840 N N . GLY A 1 103 ? -12.384 20.873 23.051 1.00 72.94 103 GLY A N 1
ATOM 841 C CA . GLY A 1 103 ? -12.251 22.207 23.639 1.00 72.94 103 GLY A CA 1
ATOM 842 C C . GLY A 1 103 ? -11.179 23.081 22.985 1.00 72.94 103 GLY A C 1
ATOM 843 O O . GLY A 1 103 ? -10.521 23.845 23.687 1.00 72.94 103 GLY A O 1
ATOM 844 N N . GLN A 1 104 ? -10.957 22.942 21.675 1.00 57.47 104 GLN A N 1
ATOM 845 C CA . GLN A 1 104 ? -10.048 23.820 20.934 1.00 57.47 104 GLN A CA 1
ATOM 846 C C . GLN A 1 104 ? -10.845 25.003 20.363 1.00 57.47 104 GLN A C 1
ATOM 848 O O . GLN A 1 104 ? -11.624 24.811 19.431 1.00 57.47 104 GLN A O 1
ATOM 853 N N . GLU A 1 105 ? -10.670 26.188 20.961 1.00 53.59 105 GLU A N 1
ATOM 854 C CA . GLU A 1 105 ? -10.988 27.494 20.349 1.00 53.59 105 GLU A CA 1
ATOM 855 C C . GLU A 1 105 ? -9.898 27.916 19.355 1.00 53.59 105 GLU A C 1
ATOM 857 O O . GLU A 1 105 ? -8.697 27.721 19.669 1.00 53.59 105 GLU A O 1
#

Secondary structure (DSSP, 8-state):
----S---EEEEEHHHHHHSHHHHHHHTSTT-EEEEE-SSGGG-EEE--HHHHHHHHHHHHHHHHHHHHHHSHHHHHHHHHHHHHHHHHHHTT-PPPHHHHH---

Radius of gyration: 22.74 Å; chains: 1; bounding box: 55×40×48 Å

Foldseek 3Di:
DPDPPDQAEAEDEPVCCVVPVVVQLVQQPDRYKYWHDDPDPVRIDIDHDPVNVVVVVVVVVVVVVVVVCVVPVVSVVVVVVCVVCVVVCVVVVVDDDPCRVPVDD